Protein AF-A0A9E3EH99-F1 (afdb_monomer_lite)

Radius of gyration: 16.2 Å; chains: 1; bounding box: 59×32×43 Å

Foldseek 3Di:
DPPDPPALLVVLLVVLVVVCVVVVHDSLLSLLLLQLVVLLVLCCQDPCVQFKDWDDQNVVCVVVVDRPDRDSETEIEGADDPPDDPLVVSVRSQPRDDDDNQKHWDSVFWDWDWDDDPPFKTWIWIWTWIDRPPDTHIHIYIYIYDDD

Secondary structure (DSSP, 8-state):
-PPP-S-HHHHHHHHHHHHHHHHT--HHHHHHHHHHHHHHHHHHHSTTGGGEEEEHHHHHHHHHS--SS---EEEEEE---SS--HHHHHHHHHT---S--SEE--GGG-EEEEEEPSSS-EEEEEEEEEEETTEEEEEEEEEEE---

pLDDT: mean 86.49, std 13.67, range [39.31, 97.81]

Structure (mmCIF, N/CA/C/O backbone):
data_AF-A0A9E3EH99-F1
#
_entry.id   AF-A0A9E3EH99-F1
#
loop_
_atom_site.group_PDB
_atom_site.id
_atom_site.type_symbol
_atom_site.label_atom_id
_atom_site.label_alt_id
_atom_site.label_comp_id
_atom_site.label_asym_id
_atom_site.label_entity_id
_atom_site.label_seq_id
_atom_site.pdbx_PDB_ins_code
_atom_site.Cartn_x
_atom_site.Cartn_y
_atom_site.Cartn_z
_atom_site.occupancy
_atom_site.B_iso_or_equiv
_atom_site.auth_seq_id
_atom_site.auth_comp_id
_atom_site.auth_asym_id
_atom_site.auth_atom_id
_atom_site.pdbx_PDB_model_num
ATOM 1 N N . MET A 1 1 ? -32.940 -5.433 5.552 1.00 39.31 1 MET A N 1
ATOM 2 C CA . MET A 1 1 ? -32.225 -4.387 4.784 1.00 39.31 1 MET A CA 1
ATOM 3 C C . MET A 1 1 ? -30.954 -4.019 5.541 1.00 39.31 1 MET A C 1
ATOM 5 O O . MET A 1 1 ? -31.062 -3.584 6.682 1.00 39.31 1 MET A O 1
ATOM 9 N N . LYS A 1 2 ? -29.758 -4.264 4.982 1.00 46.62 2 LYS A N 1
ATOM 10 C CA . LYS A 1 2 ? -28.496 -3.807 5.594 1.00 46.62 2 LYS A CA 1
ATOM 11 C C . LYS A 1 2 ? -28.467 -2.277 5.508 1.00 46.62 2 LYS A C 1
ATOM 13 O O . LYS A 1 2 ? -28.667 -1.733 4.428 1.00 46.62 2 LYS A O 1
ATOM 18 N N . LYS A 1 3 ? -28.296 -1.594 6.645 1.00 46.41 3 LYS A N 1
ATOM 19 C CA . LYS A 1 3 ? -28.174 -0.128 6.709 1.00 46.41 3 LYS A CA 1
ATOM 20 C C . LYS A 1 3 ? -27.034 0.302 5.780 1.00 46.41 3 LYS A C 1
ATOM 22 O O . LYS A 1 3 ? -25.921 -0.195 5.942 1.00 46.41 3 LYS A O 1
ATOM 27 N N . ALA A 1 4 ? -27.315 1.190 4.826 1.00 55.66 4 ALA A N 1
ATOM 28 C CA . ALA A 1 4 ? -26.283 1.788 3.988 1.00 55.66 4 ALA A CA 1
ATOM 29 C C . ALA A 1 4 ? -25.253 2.473 4.896 1.00 55.66 4 ALA A C 1
ATOM 31 O O . ALA A 1 4 ? -25.615 3.214 5.815 1.00 55.66 4 ALA A O 1
ATOM 32 N N . VAL A 1 5 ? -23.975 2.161 4.699 1.00 60.28 5 VAL A N 1
ATOM 33 C CA . VAL A 1 5 ? -22.900 2.710 5.521 1.00 60.28 5 VAL A CA 1
ATOM 34 C C . VAL A 1 5 ? -22.723 4.176 5.126 1.00 60.28 5 VAL A C 1
ATOM 36 O O . VAL A 1 5 ? -22.164 4.476 4.083 1.00 60.28 5 VAL A O 1
ATOM 39 N N . VAL A 1 6 ? -23.215 5.092 5.966 1.00 71.50 6 VAL A N 1
ATOM 40 C CA . VAL A 1 6 ? -23.241 6.552 5.715 1.00 71.50 6 VAL A CA 1
ATOM 41 C C . VAL A 1 6 ? -21.830 7.150 5.545 1.00 71.50 6 VAL A C 1
ATOM 43 O O . VAL A 1 6 ? -21.672 8.223 4.976 1.00 71.50 6 VAL A O 1
ATOM 46 N N . ASN A 1 7 ? -20.792 6.447 6.008 1.00 89.31 7 ASN A N 1
ATOM 47 C CA . ASN A 1 7 ? -19.388 6.772 5.758 1.00 89.31 7 ASN A CA 1
ATOM 48 C C . ASN A 1 7 ? -18.550 5.485 5.831 1.00 89.31 7 ASN A C 1
ATOM 50 O O . ASN A 1 7 ? -18.171 5.032 6.919 1.00 89.31 7 ASN A O 1
ATOM 54 N N . LEU A 1 8 ? -18.312 4.859 4.676 1.00 94.50 8 LEU A N 1
ATOM 55 C CA . LEU A 1 8 ? -17.570 3.603 4.592 1.00 94.50 8 LEU A CA 1
ATOM 56 C C . LEU A 1 8 ? -16.141 3.715 5.158 1.00 94.50 8 LEU A C 1
ATOM 58 O O . LEU A 1 8 ? -15.815 2.893 6.020 1.00 94.50 8 LEU A O 1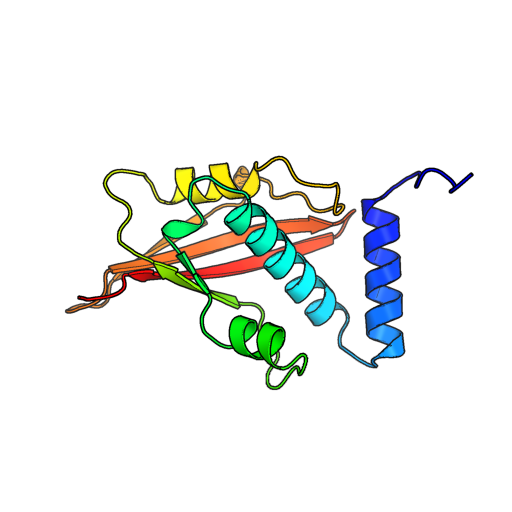
ATOM 62 N N . PRO A 1 9 ? -15.316 4.721 4.798 1.00 95.38 9 PRO A N 1
ATOM 63 C CA . PRO A 1 9 ? -13.981 4.879 5.377 1.00 95.38 9 PRO A CA 1
ATOM 64 C C . PRO A 1 9 ? -13.973 4.955 6.911 1.00 95.38 9 PRO A C 1
ATOM 66 O O . PRO A 1 9 ? -13.150 4.312 7.567 1.00 95.38 9 PRO A O 1
ATOM 69 N N . ALA A 1 10 ? -14.909 5.695 7.516 1.00 95.12 10 ALA A N 1
ATOM 70 C CA . ALA A 1 10 ? -15.031 5.776 8.972 1.00 95.12 10 ALA A CA 1
ATOM 71 C C . ALA A 1 10 ? -15.445 4.431 9.592 1.00 95.12 10 ALA A C 1
ATOM 73 O O . ALA A 1 10 ? -14.897 4.027 10.620 1.00 95.12 10 ALA A O 1
ATOM 74 N N . SER A 1 11 ? -16.369 3.709 8.950 1.00 95.81 11 SER A N 1
ATOM 75 C CA . SER A 1 11 ? -16.797 2.376 9.387 1.00 95.81 11 SER A CA 1
ATOM 76 C C . SER A 1 11 ? -15.664 1.351 9.312 1.00 95.81 11 SER A C 1
ATOM 78 O O . SER A 1 11 ? -15.437 0.609 10.268 1.00 95.81 11 SER A O 1
ATOM 80 N N . VAL A 1 12 ? -14.912 1.325 8.209 1.00 97.06 12 VAL A N 1
ATOM 81 C CA . VAL A 1 12 ? -13.714 0.490 8.043 1.00 97.06 12 VAL A CA 1
ATOM 82 C C . VAL A 1 12 ? -12.698 0.809 9.137 1.00 97.06 12 VAL A C 1
ATOM 84 O O . VAL A 1 12 ? -12.277 -0.096 9.852 1.00 97.06 12 VAL A O 1
ATOM 87 N N . ARG A 1 13 ? -12.375 2.091 9.354 1.00 96.44 13 ARG A N 1
ATOM 88 C CA . ARG A 1 13 ? -11.447 2.509 10.415 1.00 96.44 13 ARG A CA 1
ATOM 89 C C . ARG A 1 13 ? -11.888 2.019 11.795 1.00 96.44 13 ARG A C 1
ATOM 91 O O . ARG A 1 13 ? -11.057 1.527 12.553 1.00 96.44 13 ARG A O 1
ATOM 98 N N . GLN A 1 14 ? -13.176 2.133 12.125 1.00 96.81 14 GLN A N 1
ATOM 99 C CA . GLN A 1 14 ? -13.694 1.652 13.408 1.00 96.81 14 GLN A CA 1
ATOM 100 C C . GLN A 1 14 ? -13.595 0.126 13.530 1.00 96.81 14 GLN A C 1
ATOM 102 O O . GLN A 1 14 ? -13.231 -0.380 14.588 1.00 96.81 14 GLN A O 1
ATOM 107 N N . ARG A 1 15 ? -13.871 -0.619 12.451 1.00 97.19 15 ARG A N 1
ATOM 108 C CA . ARG A 1 15 ? -13.702 -2.081 12.428 1.00 97.19 15 ARG A CA 1
ATOM 109 C C . ARG A 1 15 ? -12.244 -2.487 12.637 1.00 97.19 15 ARG A C 1
ATOM 111 O O . ARG A 1 15 ? -11.990 -3.400 13.416 1.00 97.19 15 ARG A O 1
ATOM 118 N N . LEU A 1 16 ? -11.299 -1.786 12.011 1.00 96.94 16 LEU A N 1
ATOM 119 C CA . LEU A 1 16 ? -9.864 -2.012 12.211 1.00 96.94 16 LEU A CA 1
ATOM 120 C C . LEU A 1 16 ? -9.424 -1.686 13.644 1.00 96.94 16 LEU A C 1
ATOM 122 O O . LEU A 1 16 ? -8.610 -2.411 14.209 1.00 96.94 16 LEU A O 1
ATOM 126 N N . LEU A 1 17 ? -9.983 -0.638 14.258 1.00 97.06 17 LEU A N 1
ATOM 127 C CA . LEU A 1 17 ? -9.704 -0.308 15.658 1.00 97.06 17 LEU A CA 1
ATOM 128 C C . LEU A 1 17 ? -10.196 -1.419 16.591 1.00 97.06 17 LEU A C 1
ATOM 130 O O . LEU A 1 17 ? -9.441 -1.895 17.434 1.00 97.06 17 LEU A O 1
ATOM 134 N N . ASN A 1 18 ? -11.430 -1.884 16.389 1.00 97.81 18 ASN A N 1
ATOM 135 C CA . ASN A 1 18 ? -11.991 -2.994 17.157 1.00 97.81 18 ASN A CA 1
ATOM 136 C C . ASN A 1 18 ? -11.159 -4.277 16.982 1.00 97.81 18 ASN A C 1
ATOM 138 O O . ASN A 1 18 ? -10.938 -5.000 17.952 1.00 97.81 18 ASN A O 1
ATOM 142 N N . LEU A 1 19 ? -10.675 -4.542 15.762 1.00 95.19 19 LEU A N 1
ATOM 143 C CA . LEU A 1 19 ? -9.791 -5.669 15.462 1.00 95.19 19 LEU A CA 1
ATOM 144 C C . LEU A 1 19 ? -8.478 -5.579 16.249 1.00 95.19 19 LEU A C 1
ATOM 146 O O . LEU A 1 19 ? -8.099 -6.546 16.907 1.00 95.19 19 LEU A O 1
ATOM 150 N N . ALA A 1 20 ? -7.822 -4.416 16.216 1.00 94.69 20 ALA A N 1
ATOM 151 C CA . ALA A 1 20 ? -6.578 -4.170 16.940 1.00 94.69 20 ALA A CA 1
ATOM 152 C C . ALA A 1 20 ? -6.764 -4.368 18.453 1.00 94.69 20 ALA A C 1
ATOM 154 O O . ALA A 1 20 ? -6.002 -5.100 19.080 1.00 94.69 20 ALA A O 1
ATOM 155 N N . THR A 1 21 ? -7.829 -3.800 19.031 1.00 96.25 21 THR A N 1
ATOM 156 C CA . THR A 1 21 ? -8.157 -3.969 20.455 1.00 96.25 21 THR A CA 1
ATOM 157 C C . THR A 1 21 ? -8.430 -5.429 20.813 1.00 96.25 21 THR A C 1
ATOM 159 O O . THR A 1 21 ? -7.885 -5.923 21.799 1.00 96.25 21 THR A O 1
ATOM 162 N N . GLY A 1 22 ? -9.228 -6.141 20.010 1.00 95.50 22 GLY A N 1
ATOM 163 C CA . GLY A 1 22 ? -9.563 -7.547 20.256 1.00 95.50 22 GLY A CA 1
ATOM 164 C C . GLY A 1 22 ? -8.349 -8.478 20.193 1.00 95.50 22 GLY A C 1
ATOM 165 O O . GLY A 1 22 ? -8.274 -9.439 20.954 1.00 95.50 22 GLY A O 1
ATOM 166 N N . ARG A 1 23 ? -7.377 -8.167 19.328 1.00 90.25 23 ARG A N 1
ATOM 167 C CA . ARG A 1 23 ? -6.127 -8.930 19.177 1.00 90.25 23 ARG A CA 1
ATOM 168 C C . ARG A 1 23 ? -4.980 -8.434 20.058 1.00 90.25 23 ARG A C 1
ATOM 170 O O . ARG A 1 23 ? -3.932 -9.068 20.079 1.00 90.25 23 ARG A O 1
ATOM 177 N N . LYS A 1 24 ? -5.167 -7.331 20.795 1.00 92.31 24 LYS A N 1
ATOM 178 C CA . LYS A 1 24 ? -4.103 -6.624 21.534 1.00 92.31 24 LYS A CA 1
ATOM 179 C C . LYS A 1 24 ? -2.908 -6.258 20.636 1.00 92.31 24 LYS A C 1
ATOM 181 O O . LYS A 1 24 ? -1.759 -6.302 21.066 1.00 92.31 24 LYS A O 1
ATOM 186 N N . GLU A 1 25 ? -3.194 -5.903 19.387 1.00 89.88 25 GLU A N 1
ATOM 187 C CA . GLU A 1 25 ? -2.208 -5.464 18.398 1.00 89.88 25 GLU A CA 1
ATOM 188 C C . GLU A 1 25 ? -2.113 -3.932 18.364 1.00 89.88 25 GLU A C 1
ATOM 190 O O . GLU A 1 25 ? -3.073 -3.220 18.668 1.00 89.88 25 GLU A O 1
ATOM 195 N N . ASP A 1 26 ? -0.958 -3.410 17.944 1.00 92.44 26 ASP A N 1
ATOM 196 C CA . ASP A 1 26 ? -0.803 -1.981 17.670 1.00 92.44 26 ASP A CA 1
ATOM 197 C C . ASP A 1 26 ? -1.718 -1.559 16.509 1.00 92.44 26 ASP A C 1
ATOM 199 O O . ASP A 1 26 ? -1.638 -2.090 15.398 1.00 92.44 26 ASP A O 1
ATOM 203 N N . PHE A 1 27 ? -2.580 -0.568 16.746 1.00 94.00 27 PHE A N 1
ATOM 204 C CA . PHE A 1 27 ? -3.524 -0.096 15.731 1.00 94.00 27 PHE A CA 1
ATOM 205 C C . PHE A 1 27 ? -2.816 0.478 14.493 1.00 94.00 27 PHE A C 1
ATOM 207 O O . PHE A 1 27 ? -3.311 0.332 13.375 1.00 94.00 27 PHE A O 1
ATOM 214 N N . GLY A 1 28 ? -1.635 1.081 14.663 1.00 93.81 28 GLY A N 1
ATOM 215 C CA . GLY A 1 28 ? -0.819 1.571 13.554 1.00 93.81 28 GLY A CA 1
ATOM 216 C C . GLY A 1 28 ? -0.332 0.448 12.634 1.00 93.81 28 GLY A C 1
ATOM 217 O O . GLY A 1 28 ? -0.314 0.624 11.414 1.00 93.81 28 GLY A O 1
ATOM 218 N N . LEU A 1 29 ? 0.014 -0.719 13.184 1.00 91.00 29 LEU A N 1
ATOM 219 C CA . LEU A 1 29 ? 0.349 -1.915 12.405 1.00 91.00 29 LEU A CA 1
ATOM 220 C C . LEU A 1 29 ? -0.856 -2.453 11.636 1.00 91.00 29 LEU A C 1
ATOM 222 O O . LEU A 1 29 ? -0.718 -2.754 10.453 1.00 91.00 29 LEU A O 1
ATOM 226 N N . VAL A 1 30 ? -2.035 -2.502 12.262 1.00 93.38 30 VAL A N 1
ATOM 227 C CA . VAL A 1 30 ? -3.276 -2.922 11.590 1.00 93.38 30 VAL A CA 1
ATOM 228 C C . VAL A 1 30 ? -3.621 -1.982 10.429 1.00 93.38 30 VAL A C 1
ATOM 230 O O . VAL A 1 30 ? -3.947 -2.448 9.340 1.00 93.38 30 VAL A O 1
ATOM 233 N N . LEU A 1 31 ? -3.486 -0.665 10.620 1.00 95.12 31 LEU A N 1
ATOM 234 C CA . LEU A 1 31 ? -3.676 0.321 9.552 1.00 95.12 31 LEU A CA 1
ATOM 235 C C . LEU A 1 31 ? -2.651 0.163 8.426 1.00 95.12 31 LEU A C 1
ATOM 237 O O . LEU A 1 31 ? -3.027 0.172 7.257 1.00 95.12 31 LEU A O 1
ATOM 241 N N . SER A 1 32 ? -1.370 0.005 8.774 1.00 93.62 32 SER A N 1
ATOM 242 C CA . SER A 1 32 ? -0.295 -0.184 7.791 1.00 93.62 32 SER A CA 1
ATOM 243 C C . SER A 1 32 ? -0.565 -1.423 6.942 1.00 93.62 32 SER A C 1
ATOM 245 O O . SER A 1 32 ? -0.539 -1.351 5.718 1.00 93.62 32 SER A O 1
ATOM 247 N N . ARG A 1 33 ? -0.910 -2.539 7.591 1.00 92.19 33 ARG A N 1
ATOM 248 C CA . ARG A 1 33 ? -1.273 -3.792 6.931 1.00 92.19 33 ARG A CA 1
ATOM 249 C C . ARG A 1 33 ? -2.460 -3.612 5.992 1.00 92.19 33 ARG A C 1
ATOM 251 O O . ARG A 1 33 ? -2.362 -3.992 4.834 1.00 92.19 33 ARG A O 1
ATOM 258 N N . TYR A 1 34 ? -3.528 -2.967 6.459 1.00 95.38 34 TYR A N 1
ATOM 259 C CA . TYR A 1 34 ? -4.710 -2.705 5.641 1.00 95.38 34 TYR A CA 1
ATOM 260 C C . TYR A 1 34 ? -4.393 -1.854 4.402 1.00 95.38 34 TYR A C 1
ATOM 262 O O . TYR A 1 34 ? -4.862 -2.156 3.310 1.00 95.38 34 TYR A O 1
ATOM 270 N N . GLY A 1 35 ? -3.550 -0.825 4.542 1.00 96.12 35 GLY A N 1
ATOM 271 C CA . GLY A 1 35 ? -3.095 -0.015 3.409 1.00 96.12 35 GLY A CA 1
ATOM 272 C C . GLY A 1 35 ? -2.283 -0.816 2.384 1.00 96.12 35 GLY A C 1
ATOM 273 O O . GLY A 1 35 ? -2.525 -0.696 1.183 1.00 96.12 35 GLY A O 1
ATOM 274 N N . LEU A 1 36 ? -1.356 -1.665 2.842 1.00 95.12 36 LEU A N 1
ATOM 275 C CA . LEU A 1 36 ? -0.533 -2.506 1.962 1.00 95.12 36 LEU A CA 1
ATOM 276 C C . LEU A 1 36 ? -1.350 -3.605 1.270 1.00 95.12 36 LEU A C 1
ATOM 278 O O . LEU A 1 36 ? -1.181 -3.825 0.073 1.00 95.12 36 LEU A O 1
ATOM 282 N N . GLU A 1 37 ? -2.251 -4.270 1.994 1.00 94.12 37 GLU A N 1
ATOM 283 C CA . GLU A 1 37 ? -3.160 -5.277 1.435 1.00 94.12 37 GLU A CA 1
ATOM 284 C C . GLU A 1 37 ? -4.138 -4.642 0.430 1.00 94.12 37 GLU A C 1
ATOM 286 O O . GLU A 1 37 ? -4.366 -5.203 -0.639 1.00 94.12 37 GLU A O 1
ATOM 291 N N . GLY A 1 38 ? -4.635 -3.430 0.701 1.00 96.06 38 GLY A N 1
ATOM 292 C CA . GLY A 1 38 ? -5.468 -2.674 -0.239 1.00 96.06 38 GLY A CA 1
ATOM 293 C C . GLY A 1 38 ? -4.731 -2.258 -1.517 1.00 96.06 38 GLY A C 1
ATOM 294 O O . GLY A 1 38 ? -5.316 -2.277 -2.605 1.00 96.06 38 GLY A O 1
ATOM 295 N N . PHE A 1 39 ? -3.436 -1.934 -1.422 1.00 96.31 39 PHE A N 1
ATOM 296 C CA . PHE A 1 39 ? -2.596 -1.741 -2.606 1.00 96.31 39 PHE A CA 1
ATOM 297 C C . PHE A 1 39 ? -2.407 -3.060 -3.371 1.00 96.31 39 PHE A C 1
ATOM 299 O O . PHE A 1 39 ? -2.558 -3.086 -4.589 1.00 96.31 39 PHE A O 1
ATOM 306 N N . LEU A 1 40 ? -2.110 -4.164 -2.675 1.00 95.12 40 LEU A N 1
ATOM 307 C CA . LEU A 1 40 ? -1.943 -5.483 -3.296 1.00 95.12 40 LEU A CA 1
ATOM 308 C C . LEU A 1 40 ? -3.202 -5.961 -4.017 1.00 95.12 40 LEU A C 1
ATOM 310 O O . LEU A 1 40 ? -3.100 -6.545 -5.093 1.00 95.12 40 LEU A O 1
ATOM 314 N N . TYR A 1 41 ? -4.375 -5.694 -3.450 1.00 96.38 41 TYR A N 1
ATOM 315 C CA . TYR A 1 41 ? -5.646 -6.021 -4.080 1.00 96.38 41 TYR A CA 1
ATOM 316 C C . TYR A 1 41 ? -5.808 -5.290 -5.418 1.00 96.38 41 TYR A C 1
ATOM 318 O O . TYR A 1 41 ? -6.062 -5.922 -6.443 1.00 96.38 41 TYR A O 1
ATOM 326 N N . ARG A 1 42 ? -5.544 -3.977 -5.436 1.00 97.25 42 ARG A N 1
ATOM 327 C CA . ARG A 1 42 ? -5.525 -3.177 -6.669 1.00 97.25 42 ARG A CA 1
ATOM 328 C C . ARG A 1 42 ? -4.465 -3.663 -7.655 1.00 97.25 42 ARG A C 1
ATOM 330 O O . ARG A 1 42 ? -4.741 -3.759 -8.846 1.00 97.25 42 ARG A O 1
ATOM 337 N N . LEU A 1 43 ? -3.274 -4.027 -7.178 1.00 95.12 43 LEU A N 1
ATOM 338 C CA . LEU A 1 43 ? -2.227 -4.595 -8.027 1.00 95.12 43 LEU A CA 1
ATOM 339 C C . LEU A 1 43 ? -2.700 -5.889 -8.701 1.00 95.12 43 LEU A C 1
ATOM 341 O O . LEU A 1 43 ? -2.535 -6.030 -9.910 1.00 95.12 43 LEU A O 1
ATOM 345 N N . GLY A 1 44 ? -3.327 -6.792 -7.944 1.00 94.75 44 GLY A N 1
ATOM 346 C CA . GLY A 1 44 ? -3.890 -8.045 -8.452 1.00 94.75 44 GLY A CA 1
ATOM 347 C C . GLY A 1 44 ? -5.041 -7.855 -9.446 1.00 94.75 44 GLY A C 1
ATOM 348 O O . GLY A 1 44 ? -5.186 -8.659 -10.368 1.00 94.75 44 GLY A O 1
ATOM 349 N N . ALA A 1 45 ? -5.824 -6.784 -9.292 1.00 96.31 45 ALA A N 1
ATOM 350 C CA . ALA A 1 45 ? -6.887 -6.399 -10.222 1.00 96.31 45 ALA A CA 1
ATOM 351 C C . ALA A 1 45 ? -6.364 -5.693 -11.489 1.00 96.31 45 ALA A C 1
ATOM 353 O O . ALA A 1 45 ? -7.047 -5.680 -12.511 1.00 96.31 45 ALA A O 1
ATOM 354 N N . SER A 1 46 ? -5.153 -5.130 -11.443 1.00 95.38 46 SER A N 1
ATOM 355 C CA . SER A 1 46 ? -4.578 -4.365 -12.550 1.00 95.38 46 SER A CA 1
ATOM 356 C C . SER A 1 46 ? -4.053 -5.237 -13.694 1.00 95.38 46 SER A C 1
ATOM 358 O O . SER A 1 46 ? -3.707 -6.410 -13.527 1.00 95.38 46 SER A O 1
ATOM 360 N N . THR A 1 47 ? -3.865 -4.610 -14.855 1.00 92.69 47 THR A N 1
ATOM 361 C CA . THR A 1 47 ? -3.149 -5.194 -16.003 1.00 92.69 47 THR A CA 1
ATOM 362 C C . THR A 1 47 ? -1.687 -5.528 -15.698 1.00 92.69 47 THR A C 1
ATOM 364 O O . THR A 1 47 ? -1.078 -6.312 -16.422 1.00 92.69 47 THR A O 1
ATOM 367 N N . HIS A 1 48 ? -1.122 -4.970 -14.623 1.00 91.62 48 HIS A N 1
ATOM 368 C CA . HIS A 1 48 ? 0.272 -5.171 -14.237 1.00 91.62 48 HIS A CA 1
ATOM 369 C C . HIS A 1 48 ? 0.490 -6.369 -13.317 1.00 91.62 48 HIS A C 1
ATOM 371 O O . HIS A 1 48 ? 1.638 -6.684 -13.021 1.00 91.62 48 HIS A O 1
ATOM 377 N N . ARG A 1 49 ? -0.567 -7.052 -12.855 1.00 92.00 49 ARG A N 1
ATOM 378 C CA . ARG A 1 49 ? -0.476 -8.125 -11.844 1.00 92.00 49 ARG A CA 1
ATOM 379 C C . ARG A 1 49 ? 0.610 -9.171 -12.142 1.00 92.00 49 ARG A C 1
ATOM 381 O O . ARG A 1 49 ? 1.330 -9.581 -11.241 1.00 92.00 49 ARG A O 1
ATOM 388 N N . ASP A 1 50 ? 0.768 -9.548 -13.412 1.00 90.38 50 ASP A N 1
ATOM 389 C CA . ASP A 1 50 ? 1.657 -10.629 -13.856 1.00 90.38 50 ASP A CA 1
ATOM 390 C C . ASP A 1 50 ? 3.128 -10.178 -13.990 1.00 90.38 50 ASP A C 1
ATOM 392 O O . ASP A 1 50 ? 4.036 -10.997 -14.190 1.00 90.38 50 ASP A O 1
ATOM 396 N N . SER A 1 51 ? 3.377 -8.871 -13.850 1.00 88.06 51 SER A N 1
ATOM 397 C CA . SER A 1 51 ? 4.710 -8.269 -13.796 1.00 88.06 51 SER A CA 1
ATOM 398 C C . SER A 1 51 ? 5.334 -8.339 -12.404 1.00 88.06 51 SER A C 1
ATOM 400 O O . SER A 1 51 ? 6.542 -8.130 -12.294 1.00 88.06 51 SER A O 1
ATOM 402 N N . PHE A 1 52 ? 4.557 -8.660 -11.363 1.00 88.38 52 PHE A N 1
ATOM 403 C CA . PHE A 1 52 ? 5.003 -8.640 -9.973 1.00 88.38 52 PHE A CA 1
ATOM 404 C C . PHE A 1 52 ? 4.781 -9.975 -9.262 1.00 88.38 52 PHE A C 1
ATOM 406 O O . PHE A 1 52 ? 3.837 -10.710 -9.528 1.00 88.38 52 PHE A O 1
ATOM 413 N N . VAL A 1 53 ? 5.649 -10.261 -8.298 1.00 91.00 53 VAL A N 1
ATOM 414 C CA . VAL A 1 53 ? 5.549 -11.388 -7.374 1.00 91.00 53 VAL A CA 1
ATOM 415 C C . VAL A 1 53 ? 5.768 -10.859 -5.962 1.00 91.00 53 VAL A C 1
ATOM 417 O O . VAL A 1 53 ? 6.794 -10.238 -5.675 1.00 91.00 53 VAL A O 1
ATOM 420 N N . LEU A 1 54 ? 4.804 -11.106 -5.076 1.00 91.81 54 LEU A N 1
ATOM 421 C CA . LEU A 1 54 ? 4.910 -10.768 -3.659 1.00 91.81 54 LEU A CA 1
ATOM 422 C C . LEU A 1 54 ? 6.015 -11.600 -2.994 1.00 91.81 54 LEU A C 1
ATOM 424 O O . LEU A 1 54 ? 6.070 -12.815 -3.171 1.00 91.81 54 LEU A O 1
ATOM 428 N N . LYS A 1 55 ? 6.872 -10.954 -2.200 1.00 90.38 55 LYS A N 1
ATOM 429 C CA . LYS A 1 55 ? 7.902 -11.611 -1.387 1.00 90.38 55 LYS A CA 1
ATOM 430 C C . LYS A 1 55 ? 7.991 -10.996 0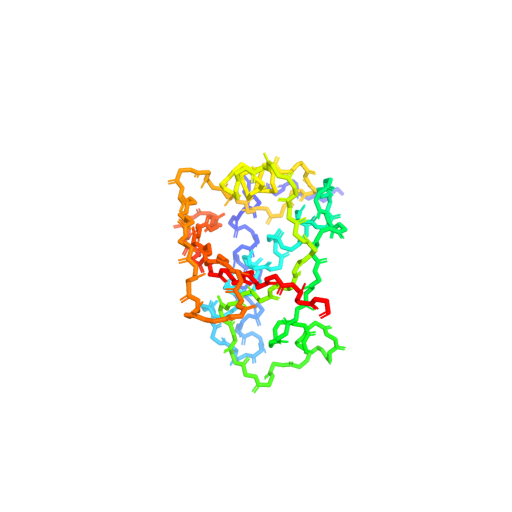.013 1.00 90.38 55 LYS A C 1
ATOM 432 O O . LYS A 1 55 ? 7.253 -10.082 0.373 1.00 90.38 55 LYS A O 1
ATOM 437 N N . GLY A 1 56 ? 8.930 -11.505 0.807 1.00 88.19 56 GLY A N 1
ATOM 438 C CA . GLY A 1 56 ? 9.286 -10.927 2.099 1.00 88.19 56 GLY A CA 1
ATOM 439 C C . GLY A 1 56 ? 8.249 -11.180 3.194 1.00 88.19 56 GLY A C 1
ATOM 440 O O . GLY A 1 56 ? 7.500 -12.155 3.162 1.00 88.19 56 GLY A O 1
ATOM 441 N N . ALA A 1 57 ? 8.238 -10.305 4.199 1.00 87.06 57 ALA A N 1
ATOM 442 C CA . ALA A 1 57 ? 7.464 -10.512 5.422 1.00 87.06 57 ALA A CA 1
ATOM 443 C C . ALA A 1 57 ? 5.946 -10.523 5.185 1.00 87.06 57 ALA A C 1
ATOM 445 O O . ALA A 1 57 ? 5.243 -11.314 5.812 1.00 87.06 57 ALA A O 1
ATOM 446 N N . LEU A 1 58 ? 5.446 -9.694 4.261 1.00 87.56 58 LEU A N 1
ATOM 447 C CA . LEU A 1 58 ? 4.015 -9.638 3.964 1.00 87.56 58 LEU A CA 1
ATOM 448 C C . LEU A 1 58 ? 3.526 -10.928 3.283 1.00 87.56 58 LEU A C 1
ATOM 450 O O . LEU A 1 58 ? 2.433 -11.388 3.598 1.00 87.56 58 LEU A O 1
ATOM 454 N N . LEU A 1 59 ? 4.351 -11.566 2.436 1.00 89.31 59 LEU A N 1
ATOM 455 C CA . LEU A 1 59 ? 4.047 -12.897 1.890 1.00 89.31 59 LEU A CA 1
ATOM 456 C C . LEU A 1 59 ? 3.859 -13.921 3.010 1.00 89.31 59 LEU A C 1
ATOM 458 O O . LEU A 1 59 ? 2.843 -14.608 3.048 1.00 89.31 59 LEU A O 1
ATOM 462 N N . LEU A 1 60 ? 4.839 -14.016 3.916 1.00 87.44 60 LEU A N 1
ATOM 463 C CA . LEU A 1 60 ? 4.805 -14.981 5.016 1.00 87.44 60 LEU A CA 1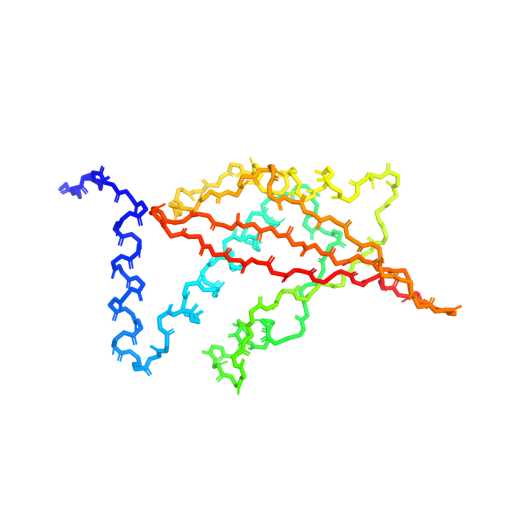
ATOM 464 C C . LEU A 1 60 ? 3.562 -14.773 5.878 1.00 87.44 60 LEU A C 1
ATOM 466 O O . LEU A 1 60 ? 2.868 -15.728 6.194 1.00 87.44 60 LEU A O 1
ATOM 470 N N . GLN A 1 61 ? 3.246 -13.519 6.180 1.00 85.12 61 GLN A N 1
ATOM 471 C CA . GLN A 1 61 ? 2.097 -13.150 6.990 1.00 85.12 61 GLN A CA 1
ATOM 472 C C . GLN A 1 61 ? 0.747 -13.485 6.322 1.00 85.12 61 GLN A C 1
ATOM 474 O O . GLN A 1 61 ? -0.188 -13.884 7.017 1.00 85.12 61 GLN A O 1
ATOM 479 N N . VAL A 1 62 ? 0.625 -13.341 4.997 1.00 83.06 62 VAL A N 1
ATOM 480 C CA . VAL A 1 62 ? -0.568 -13.780 4.245 1.00 83.06 62 VAL A CA 1
ATOM 481 C C . VAL A 1 62 ? -0.646 -15.308 4.181 1.00 83.06 62 VAL A C 1
ATOM 483 O O . VAL A 1 62 ? -1.729 -15.868 4.315 1.00 83.06 62 VAL A O 1
ATOM 486 N N . TRP A 1 63 ? 0.491 -15.983 4.010 1.00 85.44 63 TRP A N 1
ATOM 487 C CA . TRP A 1 63 ? 0.557 -17.436 3.856 1.00 85.44 63 TRP A CA 1
ATOM 488 C C . TRP A 1 63 ? 0.279 -18.196 5.157 1.00 85.44 63 TRP A C 1
ATOM 490 O O . TRP A 1 63 ? -0.422 -19.204 5.146 1.00 85.44 63 TRP A O 1
ATOM 500 N N . THR A 1 64 ? 0.833 -17.739 6.281 1.00 85.69 64 THR A N 1
ATOM 501 C CA . THR A 1 64 ? 0.695 -18.422 7.577 1.00 85.69 64 THR A CA 1
ATOM 502 C C . THR A 1 64 ? -0.466 -17.889 8.407 1.00 85.69 64 THR A C 1
ATOM 504 O O . THR A 1 64 ? -0.899 -18.550 9.345 1.00 85.69 64 THR A O 1
ATOM 507 N N . GLY A 1 65 ? -0.953 -16.681 8.108 1.00 80.19 65 GLY A N 1
ATOM 508 C CA . GLY A 1 65 ? -1.902 -15.962 8.959 1.00 80.19 65 GLY A CA 1
ATOM 509 C C . GLY A 1 65 ? -1.284 -15.415 10.253 1.00 80.19 65 GLY A C 1
ATOM 510 O O . GLY A 1 65 ? -1.971 -14.729 11.012 1.00 80.19 65 GLY A O 1
ATOM 511 N N . GLU A 1 66 ? 0.006 -15.663 10.494 1.00 76.56 66 GLU A N 1
ATOM 512 C CA . GLU A 1 66 ? 0.724 -15.256 11.700 1.00 76.56 66 GLU A CA 1
ATOM 513 C C . GLU A 1 66 ? 1.608 -14.033 11.438 1.00 76.56 66 GLU A C 1
ATOM 515 O O . GLU A 1 66 ? 2.294 -13.916 10.421 1.00 76.56 66 GLU A O 1
ATOM 520 N N . THR A 1 67 ? 1.627 -13.104 12.392 1.00 70.19 67 THR A N 1
ATOM 521 C CA . THR A 1 67 ? 2.507 -11.933 12.337 1.00 70.19 67 THR A CA 1
ATOM 522 C C . THR A 1 67 ? 3.816 -12.251 13.063 1.00 70.19 67 THR A C 1
ATOM 524 O O . THR A 1 67 ? 3.939 -11.991 14.255 1.00 70.19 67 THR A O 1
ATOM 527 N N . TYR A 1 68 ? 4.808 -12.801 12.357 1.00 66.62 68 TYR A N 1
ATOM 528 C CA . TYR A 1 68 ? 6.119 -13.117 12.957 1.00 66.62 68 TYR A CA 1
ATOM 529 C C . TYR A 1 68 ? 6.980 -11.880 13.228 1.00 66.62 68 TYR A C 1
ATOM 531 O O . TYR A 1 68 ? 7.706 -11.813 14.218 1.00 66.62 68 TYR A O 1
ATOM 539 N N . ARG A 1 69 ? 6.907 -10.885 12.339 1.00 71.56 69 ARG A N 1
ATOM 540 C CA . ARG A 1 69 ? 7.590 -9.598 12.475 1.00 71.56 69 ARG A CA 1
ATOM 541 C C . ARG A 1 69 ? 6.688 -8.501 11.920 1.00 71.56 69 ARG A C 1
ATOM 543 O O . ARG A 1 69 ? 6.243 -8.628 10.780 1.00 71.56 69 ARG A O 1
ATOM 550 N N . PRO A 1 70 ? 6.455 -7.409 12.665 1.00 74.31 70 PRO A N 1
ATOM 551 C CA . PRO A 1 70 ? 5.792 -6.236 12.121 1.00 74.31 70 PRO A CA 1
ATOM 552 C C . PRO A 1 70 ? 6.500 -5.746 10.853 1.00 74.31 70 PRO A C 1
ATOM 554 O O . PRO A 1 70 ? 7.676 -5.381 10.901 1.00 74.31 70 PRO A O 1
ATOM 557 N N . THR A 1 71 ? 5.788 -5.733 9.728 1.00 77.69 71 THR A N 1
ATOM 558 C CA . THR A 1 71 ? 6.248 -5.120 8.480 1.00 77.69 71 THR A CA 1
ATOM 559 C C . THR A 1 71 ? 5.349 -3.947 8.119 1.00 77.69 71 THR A C 1
ATOM 561 O O . THR A 1 71 ? 4.134 -3.992 8.302 1.00 77.69 71 THR A O 1
ATOM 564 N N . ARG A 1 72 ? 5.965 -2.874 7.628 1.00 83.81 72 ARG A N 1
ATOM 565 C CA . ARG A 1 72 ? 5.285 -1.729 7.001 1.00 83.81 72 ARG A CA 1
ATOM 566 C C . ARG A 1 72 ? 5.722 -1.555 5.548 1.00 83.81 72 ARG A C 1
ATOM 568 O O . ARG A 1 72 ? 5.423 -0.540 4.922 1.00 83.81 72 ARG A O 1
ATOM 575 N N . ASP A 1 73 ? 6.423 -2.564 5.044 1.00 88.06 73 ASP A N 1
ATOM 576 C CA . ASP A 1 73 ? 6.995 -2.589 3.719 1.00 88.06 73 ASP A CA 1
ATOM 577 C C . ASP A 1 73 ? 6.338 -3.705 2.910 1.00 88.06 73 ASP A C 1
ATOM 579 O O . ASP A 1 73 ? 6.101 -4.812 3.410 1.00 88.06 73 ASP A O 1
ATOM 583 N N . LEU A 1 74 ? 6.065 -3.395 1.650 1.00 91.88 74 LEU A N 1
ATOM 584 C CA . LEU A 1 74 ? 5.656 -4.348 0.637 1.00 91.88 74 LEU A CA 1
ATOM 585 C C . LEU A 1 74 ? 6.843 -4.614 -0.289 1.00 91.88 74 LEU A C 1
ATOM 587 O O . LEU A 1 74 ? 7.275 -3.734 -1.033 1.00 91.88 74 LEU A O 1
ATOM 591 N N . ASP A 1 75 ? 7.361 -5.836 -0.248 1.00 91.62 75 ASP A N 1
ATOM 592 C CA . ASP A 1 75 ? 8.462 -6.255 -1.103 1.00 91.62 75 ASP A CA 1
ATOM 593 C C . ASP A 1 75 ? 7.931 -7.037 -2.305 1.00 91.62 75 ASP A C 1
ATOM 595 O O . ASP A 1 75 ? 7.248 -8.055 -2.172 1.00 91.62 75 ASP A O 1
ATOM 599 N N . LEU A 1 76 ? 8.284 -6.565 -3.494 1.00 90.62 76 LEU A N 1
ATOM 600 C CA . LEU A 1 76 ? 7.917 -7.147 -4.772 1.00 90.62 76 LEU A CA 1
ATOM 601 C C . LEU A 1 76 ? 9.185 -7.540 -5.533 1.00 90.62 76 LEU A C 1
ATOM 603 O O . LEU A 1 76 ? 10.189 -6.820 -5.568 1.00 90.62 76 LEU A O 1
ATOM 607 N N . LEU A 1 77 ? 9.143 -8.710 -6.150 1.00 89.00 77 LEU A N 1
ATOM 608 C CA . LEU A 1 77 ? 9.991 -9.026 -7.290 1.00 89.00 77 LEU A CA 1
ATOM 609 C C . LEU A 1 77 ? 9.207 -8.684 -8.539 1.00 89.00 77 LEU A C 1
ATOM 611 O O . LEU A 1 77 ? 7.991 -8.849 -8.555 1.00 89.00 77 LEU A O 1
ATOM 615 N N . GLY A 1 78 ? 9.877 -8.254 -9.595 1.00 80.81 78 GLY A N 1
ATOM 616 C CA . GLY A 1 78 ? 9.182 -8.135 -10.865 1.00 80.81 78 GLY A CA 1
ATOM 617 C C . GLY A 1 78 ? 10.010 -8.576 -12.040 1.00 80.81 78 GLY A C 1
ATOM 618 O O . GLY A 1 78 ? 11.240 -8.577 -12.009 1.00 80.81 78 GLY A O 1
ATOM 619 N N . LYS A 1 79 ? 9.284 -8.960 -13.080 1.00 74.38 79 LYS A N 1
ATOM 620 C CA . LYS A 1 79 ? 9.816 -9.140 -14.423 1.00 74.38 79 LYS A CA 1
ATOM 621 C C . LYS A 1 79 ? 9.922 -7.732 -15.000 1.00 74.38 79 LYS A C 1
ATOM 623 O O . LYS A 1 79 ? 8.988 -6.952 -14.830 1.00 74.38 79 LYS A O 1
ATOM 628 N N . GLY A 1 80 ? 11.070 -7.374 -15.575 1.00 65.25 80 GLY A N 1
ATOM 629 C CA . GLY A 1 80 ? 11.344 -5.989 -15.979 1.00 65.25 80 GLY A CA 1
ATOM 630 C C . GLY A 1 80 ? 10.189 -5.384 -16.765 1.00 65.25 80 GLY A C 1
ATOM 631 O O . GLY A 1 80 ? 9.622 -6.066 -17.616 1.00 65.25 80 GLY A O 1
ATOM 632 N N . ILE A 1 81 ? 9.824 -4.136 -16.460 1.00 65.62 81 ILE A N 1
ATOM 633 C CA . ILE A 1 81 ? 8.777 -3.442 -17.210 1.00 65.62 81 ILE A CA 1
ATOM 634 C C . ILE A 1 81 ? 9.417 -2.867 -18.466 1.00 65.62 81 ILE A C 1
ATOM 636 O O . ILE A 1 81 ? 10.204 -1.922 -18.360 1.00 65.62 81 ILE A O 1
ATOM 640 N N . PRO A 1 82 ? 9.106 -3.379 -19.664 1.00 50.47 82 PRO A N 1
ATOM 641 C CA . PRO A 1 82 ? 9.622 -2.777 -20.874 1.00 50.47 82 PRO A CA 1
ATOM 642 C C . PRO A 1 82 ? 8.940 -1.414 -21.039 1.00 50.47 82 PRO A C 1
ATOM 644 O O . PRO A 1 82 ? 7.721 -1.332 -21.167 1.00 50.47 82 PRO A O 1
ATOM 647 N N . ASN A 1 83 ? 9.729 -0.341 -21.059 1.00 52.72 83 ASN A N 1
ATOM 648 C CA . ASN A 1 83 ? 9.348 0.963 -21.615 1.00 52.72 83 ASN A CA 1
ATOM 649 C C . ASN A 1 83 ? 8.243 1.777 -20.899 1.00 52.72 83 ASN A C 1
ATOM 651 O O . ASN A 1 83 ? 7.863 2.829 -21.415 1.00 52.72 83 ASN A O 1
ATOM 655 N N . LEU A 1 84 ? 7.744 1.376 -19.723 1.00 61.12 84 LEU A N 1
ATOM 656 C CA . LEU A 1 84 ? 6.850 2.217 -18.908 1.00 61.12 84 LEU A CA 1
ATOM 657 C C . LEU A 1 84 ? 7.624 2.909 -17.781 1.00 61.12 84 LEU A C 1
ATOM 659 O O . LEU A 1 84 ? 8.445 2.300 -17.098 1.00 61.12 84 LEU A O 1
ATOM 663 N N . GLY A 1 85 ? 7.331 4.189 -17.545 1.00 80.38 85 GLY A N 1
ATOM 664 C CA . GLY A 1 85 ? 7.802 4.879 -16.346 1.00 80.38 85 GLY A CA 1
ATOM 665 C C . GLY A 1 85 ? 7.140 4.282 -15.104 1.00 80.38 85 GLY A C 1
ATOM 666 O O . GLY A 1 85 ? 5.915 4.211 -15.042 1.00 80.38 85 GLY A O 1
ATOM 667 N N . TYR A 1 86 ? 7.933 3.874 -14.110 1.00 84.00 86 TYR A N 1
ATOM 668 C CA . TYR A 1 86 ? 7.442 3.282 -12.859 1.00 84.00 86 TYR A CA 1
ATOM 669 C C . TYR A 1 86 ? 6.307 4.099 -12.217 1.00 84.00 86 TYR A C 1
ATOM 671 O O . TYR A 1 86 ? 5.299 3.530 -11.816 1.00 84.00 86 TYR A O 1
ATOM 679 N N . GLU A 1 87 ? 6.415 5.432 -12.191 1.00 88.88 87 GLU A N 1
ATOM 680 C CA . GLU A 1 87 ? 5.363 6.320 -11.668 1.00 88.88 87 GLU A CA 1
ATOM 681 C C . GLU A 1 87 ? 4.001 6.095 -12.332 1.00 88.88 87 GLU A C 1
ATOM 683 O O . GLU A 1 87 ? 2.981 6.074 -11.644 1.00 88.88 87 GLU A O 1
ATOM 688 N N . LYS A 1 88 ? 3.982 5.867 -13.651 1.00 90.75 88 LYS A N 1
ATOM 689 C CA . LYS A 1 88 ? 2.759 5.580 -14.405 1.00 90.75 88 LYS A CA 1
ATOM 690 C C . LYS A 1 88 ? 2.151 4.248 -13.972 1.00 90.75 88 LYS A C 1
ATOM 692 O O . LYS A 1 88 ? 0.963 4.207 -13.686 1.00 90.75 88 LYS A O 1
ATOM 697 N N . VAL A 1 89 ? 2.967 3.200 -13.847 1.00 91.12 89 VAL A N 1
ATOM 698 C CA . VAL A 1 89 ? 2.512 1.875 -13.392 1.00 91.12 89 VAL A CA 1
ATOM 699 C C . VAL A 1 89 ? 1.877 1.963 -12.005 1.00 91.12 89 VAL A C 1
ATOM 701 O O . VAL A 1 89 ? 0.747 1.524 -11.815 1.00 91.12 89 VAL A O 1
ATOM 704 N N . PHE A 1 90 ? 2.557 2.586 -11.040 1.00 92.38 90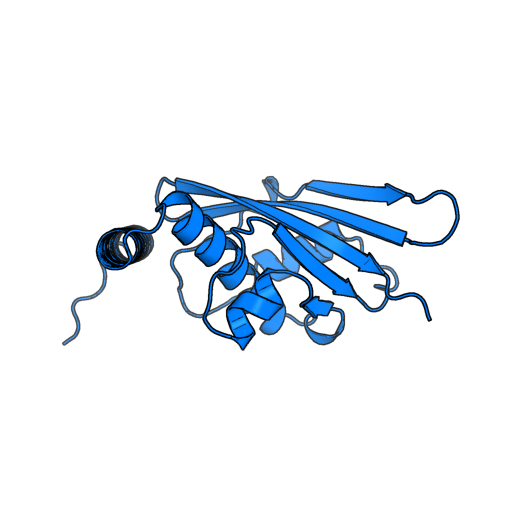 PHE A N 1
ATOM 705 C CA . PHE A 1 90 ? 2.011 2.731 -9.687 1.00 92.38 90 PHE A CA 1
ATOM 706 C C . PHE A 1 90 ? 0.773 3.633 -9.646 1.00 92.38 90 PHE A C 1
ATOM 708 O O . PHE A 1 90 ? -0.142 3.354 -8.879 1.00 92.38 90 PHE A O 1
ATOM 715 N N . SER A 1 91 ? 0.701 4.664 -10.490 1.00 94.75 91 SER A N 1
ATOM 716 C CA . SER A 1 91 ? -0.498 5.504 -10.608 1.00 94.75 91 SER A CA 1
ATOM 717 C C . SER A 1 91 ? -1.689 4.713 -11.149 1.00 94.75 91 SER A C 1
ATOM 719 O O . SER A 1 91 ? -2.772 4.775 -10.573 1.00 94.75 91 SER A O 1
ATOM 721 N N . GLU A 1 92 ? -1.479 3.918 -12.202 1.00 95.31 92 GLU A N 1
ATOM 722 C CA . GLU A 1 92 ? -2.507 3.054 -12.792 1.00 95.31 92 GLU A CA 1
ATOM 723 C C . GLU A 1 92 ? -3.007 2.010 -11.786 1.00 95.31 92 GLU A C 1
ATOM 725 O O . GLU A 1 92 ? -4.218 1.806 -11.675 1.00 95.31 92 GLU A O 1
ATOM 730 N N . VAL A 1 93 ? -2.104 1.406 -11.004 1.00 95.69 93 VAL A N 1
ATOM 731 C CA . VAL A 1 93 ? -2.459 0.490 -9.909 1.00 95.69 93 VAL A CA 1
ATOM 732 C C . VAL A 1 93 ? -3.283 1.210 -8.836 1.00 95.69 93 VAL A C 1
ATOM 734 O O . VAL A 1 93 ? -4.352 0.742 -8.462 1.00 95.69 93 VAL A O 1
ATOM 737 N N . CYS A 1 94 ? -2.843 2.375 -8.362 1.00 96.25 94 CYS A N 1
ATOM 738 C CA . CYS A 1 94 ? -3.568 3.152 -7.351 1.00 96.25 94 CYS A CA 1
ATOM 739 C C . CYS A 1 94 ? -4.973 3.586 -7.808 1.00 96.25 94 CYS A C 1
ATOM 741 O O . CYS A 1 94 ? -5.865 3.725 -6.972 1.00 96.25 94 CYS A O 1
ATOM 743 N N . SER A 1 95 ? -5.169 3.775 -9.117 1.00 96.00 95 SER A N 1
ATOM 744 C CA . SER A 1 95 ? -6.444 4.175 -9.725 1.00 96.00 95 SER A CA 1
ATOM 745 C C . SER A 1 95 ? -7.383 3.021 -10.092 1.00 96.00 95 SER A C 1
ATOM 747 O O . SER A 1 95 ? -8.439 3.283 -10.662 1.00 96.00 95 SER A O 1
ATOM 749 N N . GLN A 1 96 ? -7.013 1.763 -9.819 1.00 97.38 96 GLN A N 1
ATOM 750 C CA . GLN A 1 96 ? -7.860 0.623 -10.179 1.00 97.38 96 GLN A CA 1
ATOM 751 C C . GLN A 1 96 ? -9.231 0.707 -9.513 1.00 97.38 96 GLN A C 1
ATOM 753 O O . GLN A 1 96 ? -9.331 0.927 -8.302 1.00 97.38 96 GLN A O 1
ATOM 758 N N . ASP A 1 97 ? -10.263 0.480 -10.323 1.00 95.25 97 ASP A N 1
ATOM 759 C CA . ASP A 1 97 ? -11.630 0.328 -9.851 1.00 95.25 97 ASP A CA 1
ATOM 760 C C . ASP A 1 97 ? -11.775 -1.040 -9.179 1.00 95.25 97 ASP A C 1
ATOM 762 O O . ASP A 1 97 ? -11.498 -2.084 -9.774 1.00 95.25 97 ASP A O 1
ATOM 766 N N . VAL A 1 98 ? -12.135 -1.022 -7.903 1.00 96.00 98 VAL A N 1
ATOM 767 C CA . VAL A 1 98 ? -12.230 -2.199 -7.041 1.00 96.00 98 VAL A CA 1
ATOM 768 C C . VAL A 1 98 ? -13.450 -2.061 -6.138 1.00 96.00 98 VAL A C 1
ATOM 770 O O . VAL A 1 98 ? -13.956 -0.958 -5.939 1.00 96.00 98 VAL A O 1
ATOM 773 N N . GLU A 1 99 ? -13.914 -3.169 -5.553 1.00 95.06 99 GLU A N 1
ATOM 774 C CA . GLU A 1 99 ? -14.956 -3.108 -4.520 1.00 95.06 99 GLU A CA 1
ATOM 775 C C . GLU A 1 99 ? -14.567 -2.102 -3.426 1.00 95.06 99 GLU A C 1
ATOM 777 O O . GLU A 1 99 ? -13.424 -2.097 -2.961 1.00 95.06 99 GLU A O 1
ATOM 782 N N . GLU A 1 100 ? -15.513 -1.242 -3.032 1.00 94.25 100 GLU A N 1
ATOM 783 C CA . GLU A 1 100 ? -15.227 -0.153 -2.106 1.00 94.25 100 GLU A CA 1
ATOM 784 C C . GLU A 1 100 ? -14.660 -0.682 -0.776 1.00 94.25 100 GLU A C 1
ATOM 786 O O . GLU A 1 100 ? -15.346 -1.305 0.037 1.00 94.25 100 GLU A O 1
ATOM 791 N N . ASP A 1 101 ? -13.391 -0.370 -0.522 1.00 95.62 101 ASP A N 1
ATOM 792 C CA . ASP A 1 101 ? -12.649 -0.745 0.685 1.00 95.62 101 ASP A CA 1
ATOM 793 C C . ASP A 1 101 ? -12.391 0.460 1.612 1.00 95.62 101 ASP A C 1
ATOM 795 O O . ASP A 1 101 ? -11.752 0.352 2.663 1.00 95.62 101 ASP A O 1
ATOM 799 N N . GLY A 1 102 ? -12.907 1.633 1.243 1.00 96.12 102 GLY A N 1
ATOM 800 C CA . GLY A 1 102 ? -12.720 2.887 1.967 1.00 96.12 102 GLY A CA 1
ATOM 801 C C . GLY A 1 102 ? -11.305 3.470 1.873 1.00 96.12 102 GLY A C 1
ATOM 802 O O . GLY A 1 102 ? -11.043 4.481 2.533 1.00 96.12 102 GLY A O 1
ATOM 803 N N . LEU A 1 103 ? -10.410 2.866 1.084 1.00 97.69 103 LEU A N 1
ATOM 804 C CA . LEU A 1 103 ? -9.077 3.390 0.816 1.00 97.69 103 LEU A CA 1
ATOM 805 C C . LEU A 1 103 ? -9.083 4.267 -0.431 1.00 97.69 103 LEU A C 1
ATOM 807 O O . LEU A 1 103 ? -9.745 3.995 -1.428 1.00 97.69 103 LEU A O 1
ATOM 811 N N . SER A 1 104 ? -8.268 5.311 -0.384 1.00 97.06 104 SER A N 1
ATOM 812 C CA . SER A 1 104 ? -7.877 6.069 -1.569 1.00 97.06 104 SER A CA 1
ATOM 813 C C . SER A 1 104 ? -6.363 6.199 -1.608 1.00 97.06 104 SER A C 1
ATOM 815 O O . SER A 1 104 ? -5.715 6.280 -0.564 1.00 97.06 104 SER A O 1
ATOM 817 N N . PHE A 1 105 ? -5.808 6.216 -2.815 1.00 97.44 105 PHE A N 1
ATOM 818 C CA . PHE A 1 105 ? -4.372 6.285 -3.067 1.00 97.44 105 PHE A CA 1
ATOM 819 C C . PHE A 1 105 ? -4.095 7.491 -3.969 1.00 97.44 105 PHE A C 1
ATOM 821 O O . PHE A 1 105 ? -4.092 7.360 -5.193 1.00 97.44 105 PHE A O 1
ATOM 828 N N . PRO A 1 106 ? -3.934 8.692 -3.392 1.00 96.19 106 PRO A N 1
ATOM 829 C CA . PRO A 1 106 ? -3.777 9.914 -4.166 1.00 96.19 106 PRO A CA 1
ATOM 830 C C . PRO A 1 106 ? -2.454 9.890 -4.939 1.00 96.19 106 PRO A C 1
ATOM 832 O O . PRO A 1 106 ? -1.375 9.762 -4.345 1.00 96.19 106 PRO A O 1
ATOM 835 N N . SER A 1 107 ? -2.526 10.006 -6.265 1.00 93.50 107 SER A N 1
ATOM 836 C CA . SER A 1 107 ? -1.368 9.876 -7.156 1.00 93.50 107 SER A CA 1
ATOM 837 C C . SER A 1 107 ? -0.298 10.937 -6.892 1.00 93.50 107 SER A C 1
ATOM 839 O O . SER A 1 107 ? 0.886 10.676 -7.082 1.00 93.50 107 SER A O 1
ATOM 841 N N . GLU A 1 108 ? -0.677 12.108 -6.368 1.00 95.12 108 GLU A N 1
ATOM 842 C CA . GLU A 1 108 ? 0.252 13.185 -6.013 1.00 95.12 108 GLU A CA 1
ATOM 843 C C . GLU A 1 108 ? 1.228 12.811 -4.886 1.00 95.12 108 GLU A C 1
ATOM 845 O O . GLU A 1 108 ? 2.220 13.514 -4.665 1.00 95.12 108 GLU A O 1
ATOM 850 N N . THR A 1 109 ? 0.970 11.713 -4.172 1.00 96.31 109 THR A N 1
ATOM 851 C CA . THR A 1 109 ? 1.821 11.206 -3.083 1.00 96.31 109 THR A CA 1
ATOM 852 C C . THR A 1 109 ? 2.878 10.215 -3.560 1.00 96.31 109 THR A C 1
ATOM 854 O O . THR A 1 109 ? 3.819 9.933 -2.820 1.00 96.31 109 THR A O 1
ATOM 857 N N . ILE A 1 110 ? 2.762 9.715 -4.794 1.00 95.44 110 ILE A N 1
ATOM 858 C CA . ILE A 1 110 ? 3.667 8.707 -5.342 1.00 95.44 110 ILE A CA 1
ATOM 859 C C . ILE A 1 110 ? 5.039 9.342 -5.582 1.00 95.44 110 ILE A C 1
ATOM 861 O O . ILE A 1 110 ? 5.173 10.366 -6.252 1.00 95.44 110 ILE A O 1
ATOM 865 N N . ARG A 1 111 ? 6.075 8.744 -5.003 1.00 94.50 111 ARG A N 1
ATOM 866 C CA . ARG A 1 111 ? 7.480 9.106 -5.197 1.00 94.50 111 ARG A CA 1
ATOM 867 C C . ARG A 1 111 ? 8.250 7.847 -5.541 1.00 94.50 111 ARG A C 1
ATOM 869 O O . ARG A 1 111 ? 8.236 6.898 -4.757 1.00 94.50 111 ARG A O 1
ATOM 876 N N . VAL A 1 112 ? 8.923 7.851 -6.686 1.00 90.75 112 VAL A N 1
ATOM 877 C CA . VAL A 1 112 ? 9.748 6.730 -7.139 1.00 90.75 112 VAL A CA 1
ATOM 878 C C . VAL A 1 112 ? 11.220 7.115 -7.070 1.00 90.75 112 VAL A C 1
ATOM 880 O O . VAL A 1 112 ? 11.652 8.112 -7.637 1.00 90.75 112 VAL A O 1
ATOM 883 N N . GLU A 1 113 ? 11.999 6.292 -6.387 1.00 89.56 113 GLU A N 1
ATOM 884 C CA . GLU A 1 113 ? 13.443 6.412 -6.248 1.00 89.56 113 GLU A CA 1
ATOM 885 C C . GLU A 1 113 ? 14.090 5.180 -6.885 1.00 89.56 113 GLU A C 1
ATOM 887 O O . GLU A 1 113 ? 13.759 4.048 -6.529 1.00 89.56 113 GLU A O 1
ATOM 892 N N . ARG A 1 114 ? 15.010 5.376 -7.834 1.00 84.50 114 ARG A N 1
ATOM 893 C CA . ARG A 1 114 ? 15.785 4.257 -8.386 1.00 84.50 114 ARG A CA 1
ATOM 894 C C . ARG A 1 114 ? 16.795 3.785 -7.351 1.00 84.50 114 ARG A C 1
ATOM 896 O O . ARG A 1 114 ? 17.598 4.579 -6.869 1.00 84.50 114 ARG A O 1
ATOM 903 N N . LEU A 1 115 ? 16.777 2.492 -7.066 1.00 81.00 115 LEU A N 1
ATOM 904 C CA . LEU A 1 115 ? 17.829 1.829 -6.317 1.00 81.00 115 LEU A CA 1
ATOM 905 C C . LEU A 1 115 ? 18.930 1.485 -7.322 1.00 81.00 115 LEU A C 1
ATOM 907 O O . LEU A 1 115 ? 18.668 0.801 -8.310 1.00 81.00 115 LEU A O 1
ATOM 911 N N . ARG A 1 116 ? 20.133 2.021 -7.111 1.00 67.56 116 ARG A N 1
ATOM 912 C CA . ARG A 1 116 ? 21.331 1.592 -7.834 1.00 67.56 116 ARG A CA 1
ATOM 913 C C . ARG A 1 116 ? 22.126 0.718 -6.881 1.00 67.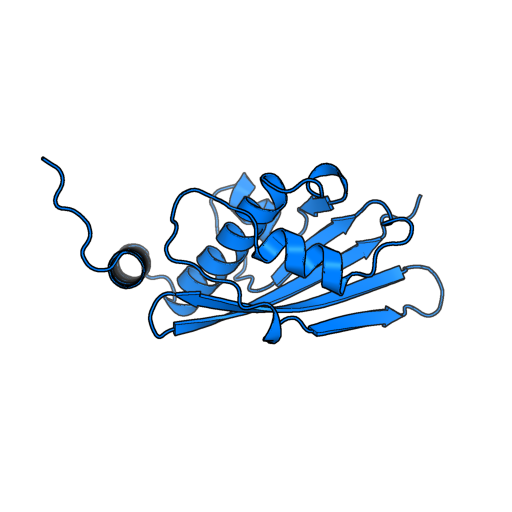56 116 ARG A C 1
ATOM 915 O O . ARG A 1 116 ? 22.568 1.227 -5.856 1.00 67.56 116 ARG A O 1
ATOM 922 N N . ASP A 1 117 ? 22.283 -0.552 -7.222 1.00 56.75 117 ASP A N 1
ATOM 923 C CA . ASP A 1 117 ? 23.411 -1.337 -6.729 1.00 56.75 117 ASP A CA 1
ATOM 924 C C . ASP A 1 117 ? 24.506 -1.287 -7.789 1.00 56.75 117 ASP A C 1
ATOM 926 O O . ASP A 1 117 ? 24.215 -1.385 -8.982 1.00 56.75 117 ASP A O 1
ATOM 930 N N . GLU A 1 118 ? 25.749 -1.091 -7.356 1.00 52.69 118 GLU A N 1
ATOM 931 C CA . GLU A 1 118 ? 26.879 -0.757 -8.230 1.00 52.69 118 GLU A CA 1
ATOM 932 C C . GLU A 1 118 ? 27.215 -1.849 -9.261 1.00 52.69 118 GLU A C 1
ATOM 934 O O . GLU A 1 118 ? 27.890 -1.531 -10.234 1.00 52.69 118 GLU A O 1
ATOM 939 N N . GLU A 1 119 ? 26.698 -3.085 -9.141 1.00 48.84 119 GLU A N 1
ATOM 940 C CA . GLU A 1 119 ? 27.077 -4.166 -10.068 1.00 48.84 119 GLU A CA 1
ATOM 941 C C . GLU A 1 119 ? 26.002 -5.187 -10.505 1.00 48.84 119 GLU A C 1
ATOM 943 O O . GLU A 1 119 ? 26.312 -5.997 -11.379 1.00 48.84 119 GLU A O 1
ATOM 948 N N . THR A 1 120 ? 24.763 -5.256 -9.976 1.00 51.06 120 THR A N 1
ATOM 949 C CA . THR A 1 120 ? 23.893 -6.410 -10.370 1.00 51.06 120 THR A CA 1
ATOM 950 C C . THR A 1 120 ? 22.369 -6.240 -10.337 1.00 51.06 120 THR A C 1
ATOM 952 O O . THR A 1 120 ? 21.683 -7.006 -11.014 1.00 51.06 120 THR A O 1
ATOM 955 N N . TYR A 1 121 ? 21.798 -5.263 -9.622 1.00 54.88 121 TYR A N 1
ATOM 956 C CA . TYR A 1 121 ? 20.337 -5.177 -9.464 1.00 54.88 121 TYR A CA 1
ATOM 957 C C . TYR A 1 121 ? 19.779 -3.808 -9.850 1.00 54.88 121 TYR A C 1
ATOM 959 O O . TYR A 1 121 ? 20.060 -2.796 -9.211 1.00 54.88 121 TYR A O 1
ATOM 967 N N . GLU A 1 122 ? 18.911 -3.792 -10.863 1.00 73.69 122 GLU A N 1
ATOM 968 C CA . GLU A 1 122 ? 18.013 -2.664 -11.097 1.00 73.69 122 GLU A CA 1
ATOM 969 C C . GLU A 1 122 ? 16.789 -2.800 -10.183 1.00 73.69 122 GLU A C 1
ATOM 971 O O . GLU A 1 122 ? 16.127 -3.838 -10.133 1.00 73.69 122 GLU A O 1
ATOM 976 N N . GLY A 1 123 ? 16.466 -1.751 -9.431 1.00 80.62 123 GLY A N 1
ATOM 977 C CA . GLY A 1 123 ? 15.283 -1.738 -8.579 1.00 80.62 123 GLY A CA 1
ATOM 978 C C . GLY A 1 123 ? 14.720 -0.340 -8.399 1.00 80.62 123 GLY A C 1
ATOM 979 O O . GLY A 1 123 ? 15.358 0.667 -8.714 1.00 80.62 123 GLY A O 1
ATOM 980 N N . VAL A 1 124 ? 13.510 -0.266 -7.857 1.00 87.38 124 VAL A N 1
ATOM 981 C CA . VAL A 1 124 ? 12.899 0.991 -7.434 1.00 87.38 124 VAL A CA 1
ATOM 982 C C . VAL A 1 124 ? 12.308 0.870 -6.044 1.00 87.38 124 VAL A C 1
ATOM 984 O O . VAL A 1 124 ? 11.706 -0.135 -5.668 1.00 87.38 124 VAL A O 1
ATOM 987 N N . ARG A 1 125 ? 12.449 1.939 -5.274 1.00 91.06 125 ARG A N 1
ATOM 988 C CA . ARG A 1 125 ? 11.689 2.163 -4.058 1.00 91.06 125 ARG A CA 1
ATOM 989 C C . ARG A 1 125 ? 10.571 3.134 -4.371 1.00 91.06 125 ARG A C 1
ATOM 991 O O . ARG A 1 125 ? 10.809 4.212 -4.907 1.00 91.06 125 ARG A O 1
ATOM 998 N N . VAL A 1 126 ? 9.361 2.768 -3.986 1.00 92.50 126 VAL A N 1
ATOM 999 C CA . VAL A 1 126 ? 8.187 3.618 -4.130 1.00 92.50 126 VAL A CA 1
ATOM 1000 C C . VAL A 1 126 ? 7.653 3.966 -2.759 1.00 92.50 126 VAL A C 1
ATOM 1002 O O . VAL A 1 126 ? 7.488 3.108 -1.893 1.00 92.50 126 VAL A O 1
ATOM 1005 N N . ARG A 1 127 ? 7.410 5.253 -2.547 1.00 95.25 127 ARG A N 1
ATOM 1006 C CA . ARG A 1 127 ? 6.692 5.767 -1.385 1.00 95.25 127 ARG A CA 1
ATOM 1007 C C . ARG A 1 127 ? 5.386 6.360 -1.872 1.00 95.25 127 ARG A C 1
ATOM 1009 O O . ARG A 1 127 ? 5.383 7.087 -2.859 1.00 95.25 127 ARG A O 1
ATOM 1016 N N . LEU A 1 128 ? 4.301 6.036 -1.191 1.00 95.75 128 LEU A N 1
ATOM 1017 C CA . LEU A 1 128 ? 2.975 6.577 -1.462 1.00 95.75 128 LEU A CA 1
ATOM 1018 C C . LEU A 1 128 ? 2.166 6.619 -0.164 1.00 95.75 128 LEU A C 1
ATOM 1020 O O . LEU A 1 128 ? 2.559 6.013 0.836 1.00 95.75 128 LEU A O 1
ATOM 1024 N N . GLU A 1 129 ? 1.043 7.328 -0.159 1.00 96.56 129 GLU A N 1
ATOM 1025 C CA . GLU A 1 129 ? 0.136 7.368 0.989 1.00 96.56 129 GLU A CA 1
ATOM 1026 C C . GLU A 1 129 ? -1.211 6.743 0.627 1.00 96.56 129 GLU A C 1
ATOM 1028 O O . GLU A 1 129 ? -1.832 7.123 -0.364 1.00 96.56 129 GLU A O 1
ATOM 1033 N N . ALA A 1 130 ? -1.702 5.832 1.467 1.00 97.31 130 ALA A N 1
ATOM 1034 C CA . ALA A 1 130 ? -3.115 5.479 1.474 1.00 97.31 130 ALA A CA 1
ATOM 1035 C C . ALA A 1 130 ? -3.860 6.414 2.438 1.00 97.31 130 ALA A C 1
ATOM 1037 O O . ALA A 1 130 ? -3.348 6.763 3.507 1.00 97.31 130 ALA A O 1
ATOM 1038 N N . ARG A 1 131 ? -5.080 6.820 2.092 1.00 97.44 131 ARG A N 1
ATOM 1039 C CA . ARG A 1 131 ? -5.974 7.571 2.980 1.00 97.44 131 ARG A CA 1
ATOM 1040 C C . ARG A 1 131 ? -7.154 6.694 3.368 1.00 97.44 131 ARG A C 1
ATOM 1042 O O . ARG A 1 131 ? -7.828 6.144 2.500 1.00 97.44 131 ARG A O 1
ATOM 1049 N N . LEU A 1 132 ? -7.415 6.615 4.671 1.00 97.12 132 LEU A N 1
ATOM 1050 C CA . LEU A 1 132 ? -8.589 5.966 5.246 1.00 97.12 132 LEU A CA 1
ATOM 1051 C C . LEU A 1 132 ? -9.280 6.957 6.180 1.00 97.12 132 LEU A C 1
ATOM 1053 O O . LEU A 1 132 ? -8.807 7.213 7.293 1.00 97.12 132 LEU A O 1
ATOM 1057 N N . ASN A 1 133 ? -10.405 7.520 5.736 1.00 91.81 133 ASN A N 1
ATOM 1058 C CA . ASN A 1 133 ? -11.052 8.638 6.422 1.00 91.81 133 ASN A CA 1
ATOM 1059 C C . ASN A 1 133 ? -10.031 9.789 6.609 1.00 91.81 133 ASN A C 1
ATOM 1061 O O . ASN A 1 133 ? -9.360 10.185 5.661 1.00 91.81 133 ASN A O 1
ATOM 1065 N N . ASN A 1 134 ? -9.851 10.286 7.833 1.00 90.31 134 ASN A N 1
ATOM 1066 C CA . ASN A 1 134 ? -8.923 11.374 8.160 1.00 90.31 134 ASN A CA 1
ATOM 1067 C C . ASN A 1 134 ? -7.470 10.890 8.357 1.00 90.31 134 ASN A C 1
ATOM 1069 O O . ASN A 1 134 ? -6.606 11.679 8.737 1.00 90.31 134 ASN A O 1
ATOM 1073 N N . VAL A 1 135 ? -7.204 9.588 8.210 1.00 95.50 135 VAL A N 1
ATOM 1074 C CA . VAL A 1 135 ? -5.913 8.973 8.538 1.00 95.50 135 VAL A CA 1
ATOM 1075 C C . VAL A 1 135 ? -5.065 8.832 7.282 1.00 95.50 135 VAL A C 1
ATOM 1077 O O . VAL A 1 135 ? -5.534 8.316 6.268 1.00 95.50 135 VAL A O 1
ATOM 1080 N N . ARG A 1 136 ? -3.800 9.248 7.378 1.00 96.62 136 ARG A N 1
ATOM 1081 C CA . ARG A 1 136 ? -2.770 8.982 6.370 1.00 96.62 136 ARG A CA 1
ATOM 1082 C C . ARG A 1 136 ? -1.976 7.748 6.772 1.00 96.62 136 ARG A C 1
ATOM 1084 O O . ARG A 1 136 ? -1.534 7.648 7.916 1.00 96.62 136 ARG A O 1
ATOM 1091 N N . ILE A 1 137 ? -1.797 6.830 5.835 1.00 96.81 137 ILE A N 1
ATOM 1092 C CA . ILE A 1 137 ? -1.104 5.560 6.028 1.00 96.81 137 ILE A CA 1
ATOM 1093 C C . ILE A 1 137 ? 0.077 5.538 5.050 1.00 96.81 137 ILE A C 1
ATOM 1095 O O . ILE A 1 137 ? -0.120 5.286 3.857 1.00 96.81 137 ILE A O 1
ATOM 1099 N N . PRO A 1 138 ? 1.303 5.835 5.516 1.00 96.06 138 PRO A N 1
ATOM 1100 C CA . PRO A 1 138 ? 2.491 5.739 4.680 1.00 96.06 138 PRO A CA 1
ATOM 1101 C C . PRO A 1 138 ? 2.702 4.296 4.219 1.00 96.06 138 PRO A C 1
ATOM 1103 O O . PRO A 1 138 ? 2.760 3.382 5.041 1.00 96.06 138 PRO A O 1
ATOM 1106 N N . CYS A 1 139 ? 2.845 4.104 2.913 1.00 94.31 139 CYS A N 1
ATOM 1107 C CA . CYS A 1 139 ? 3.126 2.815 2.297 1.00 94.31 139 CYS A CA 1
ATOM 1108 C C . CYS A 1 139 ? 4.499 2.881 1.627 1.00 94.31 139 CYS A C 1
ATOM 1110 O O . CYS A 1 139 ? 4.756 3.749 0.784 1.00 94.31 139 CYS A O 1
ATOM 1112 N N . LYS A 1 140 ? 5.389 1.960 2.004 1.00 94.38 140 LYS A N 1
ATOM 1113 C CA . LYS A 1 140 ? 6.689 1.790 1.356 1.00 94.38 140 LYS A CA 1
ATOM 1114 C C . LYS A 1 140 ? 6.684 0.493 0.570 1.00 94.38 140 LYS A C 1
ATOM 1116 O O . LYS A 1 140 ? 6.388 -0.567 1.112 1.00 94.38 140 LYS A O 1
ATOM 1121 N N . LEU A 1 141 ? 7.031 0.592 -0.702 1.00 92.62 141 LEU A N 1
ATOM 1122 C CA . LEU A 1 141 ? 7.118 -0.534 -1.606 1.00 92.62 141 LEU A CA 1
ATOM 1123 C C . LEU A 1 141 ? 8.546 -0.623 -2.127 1.00 92.62 141 LEU A C 1
ATOM 1125 O O . LEU A 1 141 ? 9.132 0.385 -2.530 1.00 92.62 141 LEU A O 1
ATOM 1129 N N . THR A 1 142 ? 9.106 -1.822 -2.131 1.00 90.62 142 THR A N 1
ATOM 1130 C CA . THR A 1 142 ? 10.392 -2.090 -2.769 1.00 90.62 142 THR A CA 1
ATOM 1131 C C . THR A 1 142 ? 10.157 -3.050 -3.910 1.00 90.62 142 THR A C 1
ATOM 1133 O O . THR A 1 142 ? 9.644 -4.145 -3.708 1.00 90.62 142 THR A O 1
ATOM 1136 N N . TRP A 1 143 ? 10.572 -2.658 -5.103 1.00 86.00 143 TRP A N 1
ATOM 1137 C CA . TRP A 1 143 ? 10.604 -3.526 -6.260 1.00 86.00 143 TRP A CA 1
ATOM 1138 C C . TRP A 1 143 ? 12.051 -3.774 -6.659 1.00 86.00 143 TRP A C 1
ATOM 1140 O O . TRP A 1 143 ? 12.787 -2.844 -6.978 1.00 86.00 143 TRP A O 1
ATOM 1150 N N . VAL A 1 144 ? 12.447 -5.043 -6.655 1.00 84.62 144 VAL A N 1
ATOM 1151 C CA . VAL A 1 144 ? 13.720 -5.491 -7.221 1.00 84.62 144 VAL A CA 1
ATOM 1152 C C . VAL A 1 144 ? 13.462 -6.286 -8.500 1.00 84.62 144 VAL A C 1
ATOM 1154 O O . VAL A 1 144 ? 12.586 -7.159 -8.521 1.00 84.62 144 VAL A O 1
ATOM 1157 N N . LEU A 1 145 ? 14.205 -5.985 -9.565 1.00 77.75 145 LEU A N 1
ATOM 1158 C CA . LEU A 1 145 ? 14.181 -6.776 -10.788 1.00 77.75 145 LEU A CA 1
ATOM 1159 C C . LEU A 1 145 ? 14.644 -8.202 -10.475 1.00 77.75 145 LEU A C 1
ATOM 1161 O O . LEU A 1 145 ? 15.687 -8.399 -9.854 1.00 77.75 145 LEU A O 1
ATOM 1165 N N . ALA A 1 146 ? 13.870 -9.199 -10.901 1.00 68.56 146 ALA A N 1
ATOM 1166 C CA . ALA A 1 146 ? 14.344 -10.573 -10.881 1.00 68.56 146 ALA A CA 1
ATOM 1167 C C . ALA A 1 146 ? 15.484 -10.694 -11.904 1.00 68.56 146 ALA A C 1
ATOM 1169 O O . ALA A 1 146 ? 15.252 -10.578 -13.110 1.00 68.56 146 ALA A O 1
ATOM 1170 N N . THR A 1 147 ? 16.713 -10.878 -11.424 1.00 60.56 147 THR A N 1
ATOM 1171 C CA . THR A 1 147 ? 17.838 -11.281 -12.268 1.00 60.56 147 THR A CA 1
ATOM 1172 C C . THR A 1 147 ? 17.532 -12.652 -12.871 1.00 60.56 147 THR A C 1
ATOM 1174 O O . THR A 1 147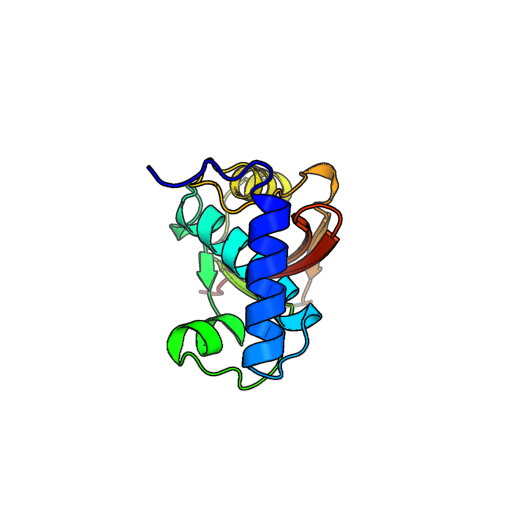 ? 16.925 -13.505 -12.218 1.00 60.56 147 THR A O 1
ATOM 1177 N N . ARG A 1 148 ? 17.858 -12.814 -14.156 1.00 53.00 148 ARG A N 1
ATOM 1178 C CA . ARG A 1 148 ? 17.781 -14.111 -14.836 1.00 53.00 148 ARG A CA 1
ATOM 1179 C C . ARG A 1 148 ? 18.836 -15.062 -14.297 1.00 53.00 148 ARG A C 1
ATOM 1181 O O . ARG A 1 148 ? 19.932 -14.562 -13.966 1.00 53.00 148 ARG A O 1
#

Sequence (148 aa):
MKKAVVNLPASVRQRLLNLATGRKEDFGLVLSRYGLEGFLYRLGASTHRDSFVLKGALLLQVWTGETYRPTRDLDLLGKGIPNLGYEKVFSEVCSQDVEEDGLSFPSETIRVERLRDEETYEGVRVRLEARLNNVRIPCKLTWVLATR